Protein AF-A0A527FU15-F1 (afdb_monomer_lite)

Radius of gyration: 13.6 Å; chains: 1; bounding box: 27×28×29 Å

Foldseek 3Di:
DPPPPDDDPDPDDDDDDLVCVLVVDDVVCSVVSVVVCVVCVVVPD

Secondary structure (DSSP, 8-state):
--TTSPPPS-S------GGGHHHHS-GGGHHHHHHHHHHHGGG--

pLDDT: mean 93.31, std 8.49, range [61.97, 98.69]

Sequence (45 aa):
PPPGGHTAEFDKWAWRPMRDLPDLIVPFKRHVYEDVVAAFRHLVQ

Structure (mmCIF, N/CA/C/O backbone):
data_AF-A0A527FU15-F1
#
_entry.id   AF-A0A527FU15-F1
#
loop_
_atom_site.group_PDB
_atom_site.id
_atom_site.type_symbol
_atom_site.label_atom_id
_atom_site.label_alt_id
_atom_site.label_comp_id
_atom_site.label_asym_id
_atom_site.label_entity_id
_atom_site.label_seq_id
_atom_site.pdbx_PDB_ins_code
_atom_site.Cartn_x
_atom_site.Cartn_y
_atom_site.Cartn_z
_atom_site.occupancy
_atom_site.B_iso_or_equiv
_atom_site.auth_seq_id
_atom_site.auth_comp_id
_atom_site.auth_asym_id
_atom_site.auth_atom_id
_atom_site.pdbx_PDB_model_num
ATOM 1 N N . PRO A 1 1 ? 11.892 14.689 -12.599 1.00 65.62 1 PRO A N 1
ATOM 2 C CA . PRO A 1 1 ? 12.605 13.594 -11.901 1.00 65.62 1 PRO A CA 1
ATOM 3 C C . PRO A 1 1 ? 12.802 13.920 -10.413 1.00 65.62 1 PRO A C 1
ATOM 5 O O . PRO A 1 1 ? 12.993 15.096 -10.098 1.00 65.62 1 PRO A O 1
ATOM 8 N N . PRO A 1 2 ? 12.692 12.933 -9.505 1.00 73.38 2 PRO A N 1
ATOM 9 C CA . PRO A 1 2 ? 13.005 13.128 -8.093 1.00 73.38 2 PRO A CA 1
ATOM 10 C C . PRO A 1 2 ? 14.395 13.762 -7.889 1.00 73.38 2 PRO A C 1
ATOM 12 O O . PRO A 1 2 ? 15.271 13.622 -8.756 1.00 73.38 2 PRO A O 1
ATOM 15 N N . PRO A 1 3 ? 14.603 14.483 -6.769 1.00 79.44 3 PRO A N 1
ATOM 16 C CA . PRO A 1 3 ? 15.903 15.060 -6.439 1.00 79.44 3 PRO A CA 1
ATOM 17 C C . PRO A 1 3 ? 17.010 13.999 -6.549 1.00 79.44 3 PRO A C 1
ATOM 19 O O . PRO A 1 3 ? 16.831 12.874 -6.092 1.00 79.44 3 PRO A O 1
ATOM 22 N N . GLY A 1 4 ? 18.131 14.336 -7.192 1.00 83.00 4 GLY A N 1
ATOM 23 C CA . GLY A 1 4 ? 19.260 13.413 -7.396 1.00 83.00 4 GLY A CA 1
ATOM 24 C C . GLY A 1 4 ? 19.316 12.703 -8.756 1.00 83.00 4 GLY A C 1
ATOM 25 O O . GLY A 1 4 ? 20.222 11.912 -8.979 1.00 83.00 4 GLY A O 1
ATOM 26 N N . GLY A 1 5 ? 18.396 12.986 -9.688 1.00 85.69 5 GLY A N 1
ATOM 27 C CA . GLY A 1 5 ? 18.449 12.421 -11.049 1.00 85.69 5 GLY A CA 1
ATOM 28 C C . GLY A 1 5 ? 17.936 10.981 -11.162 1.00 85.69 5 GLY A C 1
ATOM 29 O O . GLY A 1 5 ? 18.060 10.366 -12.218 1.00 85.69 5 GLY A O 1
ATOM 30 N N . HIS A 1 6 ? 17.324 10.456 -10.101 1.00 84.75 6 HIS A N 1
ATOM 31 C CA . HIS A 1 6 ? 16.687 9.144 -10.110 1.00 84.75 6 HIS A CA 1
ATOM 32 C C . HIS A 1 6 ? 15.391 9.152 -10.933 1.00 84.75 6 HIS A C 1
ATOM 34 O O . HIS A 1 6 ? 14.719 10.178 -11.076 1.00 84.75 6 HIS A O 1
ATOM 40 N N . THR A 1 7 ? 15.021 7.996 -11.478 1.00 89.12 7 THR A N 1
ATOM 41 C CA . THR A 1 7 ? 13.692 7.778 -12.060 1.00 89.12 7 THR A CA 1
ATOM 42 C C . THR A 1 7 ? 12.679 7.574 -10.933 1.00 89.12 7 THR A C 1
ATOM 44 O O . THR A 1 7 ? 13.018 7.017 -9.893 1.00 89.12 7 THR A O 1
ATOM 47 N N . ALA A 1 8 ? 11.444 8.048 -11.109 1.00 91.06 8 ALA A N 1
ATOM 48 C CA . ALA A 1 8 ? 10.390 7.803 -10.129 1.00 91.06 8 ALA A CA 1
ATOM 49 C C . ALA A 1 8 ? 10.074 6.301 -10.067 1.00 91.06 8 ALA A C 1
ATOM 51 O O . ALA A 1 8 ? 9.846 5.681 -11.102 1.00 91.06 8 ALA A O 1
ATOM 52 N N . GLU A 1 9 ? 10.055 5.733 -8.863 1.00 91.25 9 GLU A N 1
ATOM 53 C CA . GLU A 1 9 ? 9.765 4.307 -8.657 1.00 91.25 9 GLU A CA 1
ATOM 54 C C . GLU A 1 9 ? 8.288 3.963 -8.901 1.00 91.25 9 GLU A C 1
ATOM 56 O O . GLU A 1 9 ? 7.971 2.846 -9.303 1.00 91.25 9 GLU A O 1
ATOM 61 N N . PHE A 1 10 ? 7.388 4.930 -8.692 1.00 93.12 10 PHE A N 1
ATOM 62 C CA . PHE A 1 10 ? 5.943 4.771 -8.851 1.00 93.12 10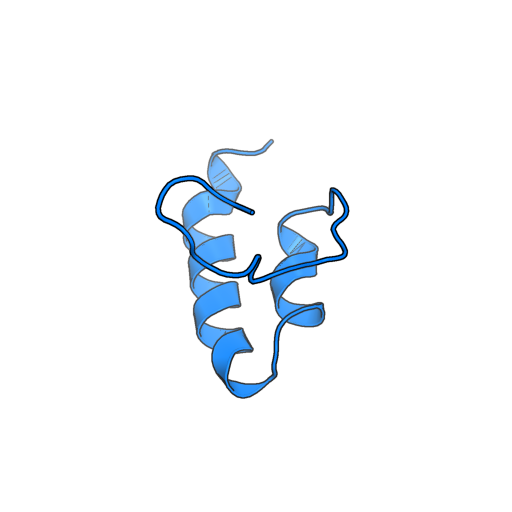 PHE A CA 1
ATOM 63 C C . PHE A 1 10 ? 5.360 5.920 -9.674 1.00 93.12 10 PHE A C 1
ATOM 65 O O . PHE A 1 10 ? 5.701 7.085 -9.467 1.00 93.12 10 PHE A O 1
ATOM 72 N N . ASP A 1 11 ? 4.443 5.591 -10.579 1.00 94.06 11 ASP A N 1
ATOM 73 C CA . ASP A 1 11 ? 3.703 6.531 -11.427 1.00 94.06 11 ASP A CA 1
ATOM 74 C C . ASP A 1 11 ? 2.221 6.665 -11.018 1.00 94.06 11 ASP A C 1
ATOM 76 O O . ASP A 1 11 ? 1.537 7.596 -11.447 1.00 94.06 11 ASP A O 1
ATOM 80 N N . LYS A 1 12 ? 1.723 5.754 -10.169 1.00 95.75 12 LYS A N 1
ATOM 81 C CA . LYS A 1 12 ? 0.337 5.689 -9.687 1.00 95.75 12 LYS A CA 1
ATOM 82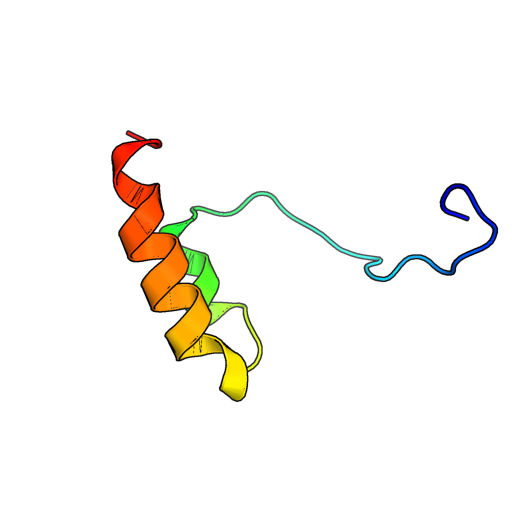 C C . LYS A 1 12 ? 0.291 5.415 -8.191 1.00 95.75 12 LYS A C 1
ATOM 84 O O . LYS A 1 12 ? 1.006 4.555 -7.685 1.00 95.75 12 LYS A O 1
ATOM 89 N N . TRP A 1 13 ? -0.594 6.119 -7.493 1.00 95.94 13 TRP A N 1
ATOM 90 C CA . TRP A 1 13 ? -0.793 5.963 -6.056 1.00 95.94 13 TRP A CA 1
ATOM 91 C C . TRP A 1 13 ? -2.227 6.325 -5.657 1.00 95.94 13 TRP A C 1
ATOM 93 O O . TRP A 1 13 ? -2.936 7.023 -6.382 1.00 95.94 13 TRP A O 1
ATOM 103 N N . ALA A 1 14 ? -2.650 5.833 -4.496 1.00 96.88 14 ALA A N 1
ATOM 104 C CA . ALA A 1 14 ? -3.913 6.192 -3.868 1.00 96.88 14 ALA A CA 1
ATOM 105 C C . ALA A 1 14 ? -3.786 6.060 -2.349 1.00 96.88 14 ALA A C 1
ATOM 107 O O . ALA A 1 14 ? -3.053 5.203 -1.854 1.00 96.88 14 ALA A O 1
ATOM 108 N N . TRP A 1 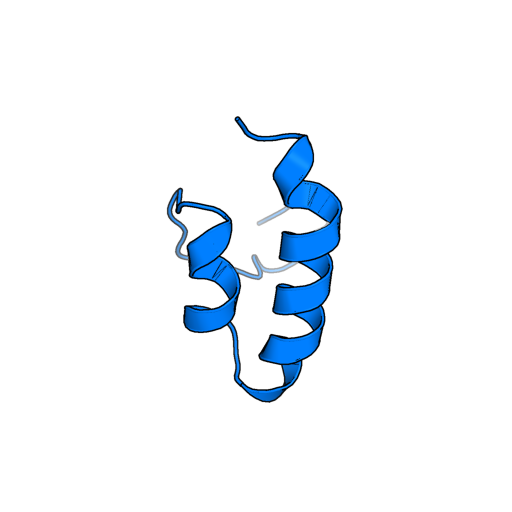15 ? -4.548 6.862 -1.609 1.00 97.06 15 TRP A N 1
ATOM 109 C CA . TRP A 1 15 ? -4.745 6.630 -0.181 1.00 97.06 15 TRP A CA 1
ATOM 110 C C . TRP A 1 15 ? -5.652 5.411 0.020 1.00 97.06 15 TRP A C 1
ATOM 112 O O . TRP A 1 15 ? -6.724 5.322 -0.581 1.00 97.06 15 TRP A O 1
ATOM 122 N N . ARG A 1 16 ? -5.222 4.459 0.853 1.00 96.38 16 ARG A N 1
ATOM 123 C CA . ARG A 1 16 ? -5.944 3.214 1.159 1.00 96.38 16 ARG A CA 1
ATOM 124 C C . ARG A 1 16 ? -5.930 2.956 2.670 1.00 96.38 16 ARG A C 1
ATOM 126 O O . ARG A 1 16 ? -4.958 3.343 3.320 1.00 96.38 16 ARG A O 1
ATOM 133 N N . PRO A 1 17 ? -6.956 2.293 3.237 1.00 96.19 17 PRO A N 1
ATOM 134 C CA . PRO A 1 17 ? -6.893 1.808 4.612 1.00 96.19 17 PRO A CA 1
ATOM 135 C C . PRO A 1 17 ? -5.662 0.919 4.817 1.00 96.19 17 PRO A C 1
ATOM 137 O O . PRO A 1 17 ? -5.402 0.031 4.009 1.00 96.19 17 PRO A O 1
ATOM 140 N N . MET A 1 18 ? -4.924 1.122 5.912 1.00 95.75 18 MET A N 1
ATOM 141 C CA . MET A 1 18 ? -3.677 0.385 6.170 1.00 95.75 18 MET A CA 1
ATOM 142 C C . MET A 1 18 ? -3.881 -1.138 6.204 1.00 95.75 18 MET A C 1
ATOM 144 O O . MET A 1 18 ? -3.015 -1.892 5.768 1.00 95.75 18 MET A O 1
ATOM 148 N N . ARG A 1 19 ? -5.048 -1.593 6.671 1.00 95.88 19 ARG A N 1
ATOM 149 C CA . ARG A 1 19 ? -5.407 -3.018 6.713 1.00 95.88 19 ARG A CA 1
ATOM 150 C C . ARG A 1 19 ? -5.488 -3.683 5.334 1.00 95.88 19 ARG A C 1
ATOM 152 O O . ARG A 1 19 ? -5.365 -4.895 5.269 1.00 95.88 19 ARG A O 1
ATOM 159 N N . ASP A 1 20 ? -5.672 -2.908 4.265 1.00 97.56 20 ASP A N 1
ATOM 160 C CA . ASP A 1 20 ? -5.786 -3.430 2.899 1.00 97.56 20 ASP A CA 1
ATOM 161 C C . ASP A 1 20 ? -4.401 -3.686 2.266 1.00 97.56 20 ASP A C 1
ATOM 163 O O . ASP A 1 20 ? -4.303 -4.317 1.216 1.00 97.56 20 ASP A O 1
ATOM 167 N N . LEU A 1 21 ? -3.307 -3.173 2.852 1.00 97.19 21 LEU A N 1
ATOM 168 C CA . LEU A 1 21 ? -1.977 -3.217 2.229 1.00 97.19 21 LEU A CA 1
ATOM 169 C C . LEU A 1 21 ? -1.466 -4.636 1.889 1.00 97.19 21 LEU A C 1
ATOM 171 O O . LEU A 1 21 ? -0.876 -4.782 0.814 1.00 97.19 21 LEU A O 1
ATOM 175 N N . PRO A 1 22 ? -1.685 -5.683 2.715 1.00 98.00 22 PRO A N 1
ATOM 176 C CA . PRO A 1 22 ? -1.265 -7.050 2.385 1.00 98.00 22 PRO A CA 1
ATOM 177 C C . PRO A 1 22 ? -1.911 -7.626 1.112 1.00 98.00 22 PRO A C 1
ATOM 179 O O . PRO A 1 22 ? -1.332 -8.514 0.477 1.00 98.00 22 PRO A O 1
ATOM 182 N N . ASP A 1 23 ? -3.068 -7.098 0.705 1.00 98.12 23 ASP A N 1
ATOM 183 C CA . ASP A 1 23 ? -3.783 -7.528 -0.503 1.00 98.12 23 ASP A CA 1
ATOM 184 C C . ASP A 1 23 ? -3.318 -6.787 -1.766 1.00 98.12 23 ASP A C 1
ATOM 186 O O . ASP A 1 23 ? -3.549 -7.251 -2.882 1.00 98.12 23 ASP A O 1
ATOM 190 N N . LEU A 1 24 ? -2.640 -5.644 -1.608 1.00 97.69 24 LEU A N 1
ATOM 191 C CA . LEU A 1 24 ? -2.161 -4.805 -2.713 1.00 97.69 24 LEU A CA 1
ATOM 192 C C . LEU A 1 24 ? -0.699 -5.079 -3.091 1.00 97.69 24 LEU A C 1
ATOM 194 O O . LEU A 1 24 ? -0.263 -4.721 -4.186 1.00 97.69 24 LEU A O 1
ATOM 198 N N . ILE A 1 25 ? 0.074 -5.672 -2.180 1.00 97.94 25 ILE A N 1
ATOM 199 C CA . ILE A 1 25 ? 1.503 -5.921 -2.372 1.00 97.94 25 ILE A CA 1
ATOM 200 C C . ILE A 1 25 ? 1.771 -7.203 -3.176 1.00 97.94 25 ILE A C 1
ATOM 202 O O . ILE A 1 25 ? 0.953 -8.118 -3.261 1.00 97.94 25 ILE A O 1
ATOM 206 N N . VAL A 1 26 ? 2.973 -7.298 -3.746 1.00 98.31 26 VAL A N 1
ATOM 207 C CA . VAL A 1 26 ? 3.472 -8.527 -4.376 1.00 98.31 26 VAL A CA 1
ATOM 208 C C . VAL A 1 26 ? 3.498 -9.713 -3.389 1.00 98.31 26 VAL A C 1
ATOM 210 O O . VAL A 1 26 ? 3.883 -9.529 -2.230 1.00 98.31 26 VAL A O 1
ATOM 213 N N . PRO A 1 27 ? 3.181 -10.953 -3.829 1.00 98.50 27 PRO A N 1
ATOM 214 C CA . PRO A 1 27 ? 2.930 -12.076 -2.917 1.00 98.50 27 PRO A CA 1
ATOM 215 C C . PRO A 1 27 ? 4.068 -12.403 -1.946 1.00 98.50 27 PRO A C 1
ATOM 217 O O . PRO A 1 27 ? 3.816 -12.673 -0.776 1.00 98.50 27 PRO A O 1
ATOM 220 N N . PHE A 1 28 ? 5.325 -12.334 -2.394 1.00 98.50 28 PHE A N 1
ATOM 221 C CA . PHE A 1 28 ? 6.469 -12.699 -1.550 1.00 98.50 28 PHE A CA 1
ATOM 222 C C . PHE A 1 28 ? 6.708 -11.730 -0.379 1.00 98.50 28 PHE A C 1
ATOM 224 O O . PHE A 1 28 ? 7.406 -12.082 0.566 1.00 98.50 28 PHE A O 1
ATOM 231 N N . LYS A 1 29 ? 6.136 -10.517 -0.421 1.00 98.44 29 LYS A N 1
ATOM 232 C CA . LYS A 1 29 ? 6.235 -9.522 0.661 1.00 98.44 29 LYS A CA 1
ATOM 233 C C . LYS A 1 29 ? 5.037 -9.530 1.604 1.00 98.44 29 LYS A C 1
ATOM 235 O O . LYS A 1 29 ? 5.066 -8.793 2.586 1.00 98.44 29 LYS A O 1
ATOM 240 N N . ARG A 1 30 ? 3.999 -10.328 1.329 1.00 98.69 30 ARG A N 1
ATOM 241 C CA . ARG A 1 30 ? 2.736 -10.264 2.075 1.00 98.69 30 ARG A CA 1
ATOM 242 C C . ARG A 1 30 ? 2.946 -10.416 3.579 1.00 98.69 30 ARG A C 1
ATOM 244 O O . ARG A 1 30 ? 2.489 -9.563 4.322 1.00 98.69 30 ARG A O 1
ATOM 251 N N . HIS A 1 31 ? 3.720 -11.415 3.997 1.00 98.69 31 HIS A N 1
ATOM 252 C CA . HIS A 1 31 ? 3.980 -11.664 5.415 1.00 98.69 31 HIS A CA 1
ATOM 253 C C . HIS A 1 31 ? 4.659 -10.476 6.116 1.00 98.69 31 HIS A C 1
ATOM 255 O O . HIS A 1 31 ? 4.231 -10.039 7.175 1.00 98.69 31 HIS A O 1
ATOM 261 N N . VAL A 1 32 ? 5.653 -9.861 5.467 1.00 98.69 32 VAL A N 1
ATOM 262 C CA . VAL A 1 32 ? 6.306 -8.653 6.000 1.00 98.69 32 VAL A CA 1
ATOM 263 C C . VAL A 1 32 ? 5.306 -7.502 6.135 1.00 98.69 32 VAL A C 1
ATOM 265 O O . VAL A 1 32 ? 5.351 -6.742 7.097 1.00 98.69 32 VAL A O 1
ATOM 268 N N . TYR A 1 33 ? 4.387 -7.360 5.18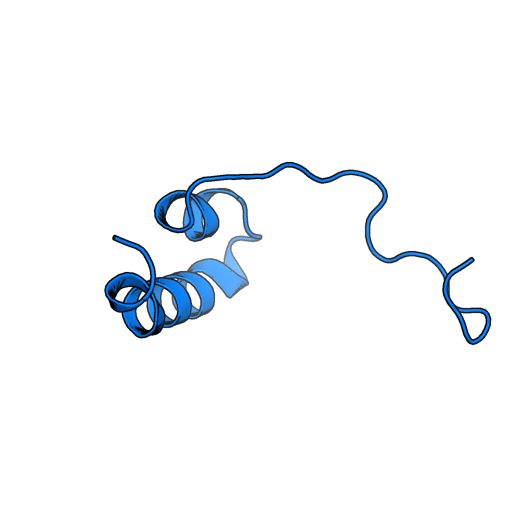0 1.00 98.56 33 TYR A N 1
ATOM 269 C CA . TYR A 1 33 ? 3.349 -6.332 5.239 1.00 98.56 33 TYR A CA 1
ATOM 270 C C . TYR A 1 33 ? 2.311 -6.618 6.331 1.00 98.56 33 TYR A C 1
ATOM 272 O O . TYR A 1 33 ? 1.875 -5.679 6.991 1.00 98.56 33 TYR A O 1
ATOM 280 N N . GLU A 1 34 ? 1.952 -7.882 6.565 1.00 98.62 34 GLU A N 1
ATOM 281 C CA . GLU A 1 34 ? 1.103 -8.292 7.692 1.00 98.62 34 GLU A CA 1
ATOM 282 C C . GLU A 1 34 ? 1.733 -7.882 9.031 1.00 98.62 34 GLU A C 1
ATOM 284 O O . GLU A 1 34 ? 1.066 -7.239 9.846 1.00 98.62 34 GLU A O 1
ATOM 289 N N . ASP A 1 35 ? 3.028 -8.151 9.224 1.00 98.69 35 ASP A N 1
ATOM 290 C CA . ASP A 1 35 ? 3.761 -7.784 10.442 1.00 98.69 35 ASP A CA 1
ATOM 291 C C . ASP A 1 35 ? 3.829 -6.266 10.648 1.00 98.69 35 ASP A C 1
ATOM 293 O O . ASP A 1 35 ? 3.604 -5.767 11.753 1.00 98.69 35 ASP A O 1
ATOM 297 N N . VAL A 1 36 ? 4.088 -5.507 9.579 1.00 98.25 36 VAL A N 1
ATOM 298 C CA . VAL A 1 36 ? 4.102 -4.037 9.625 1.00 98.25 36 VAL A CA 1
ATOM 299 C C . VAL A 1 36 ? 2.721 -3.503 10.008 1.00 98.25 36 VAL A C 1
ATOM 301 O O . VAL A 1 36 ? 2.606 -2.703 10.937 1.00 98.25 36 VAL A O 1
ATOM 304 N N . VAL A 1 37 ? 1.648 -3.970 9.363 1.00 97.75 37 VAL A N 1
ATOM 305 C CA . VAL A 1 37 ? 0.281 -3.564 9.727 1.00 97.75 37 VAL A CA 1
ATOM 306 C C . VAL A 1 37 ? -0.004 -3.903 11.191 1.00 97.75 37 VAL A C 1
ATOM 308 O O . VAL A 1 37 ? -0.517 -3.058 11.928 1.00 97.75 37 VAL A O 1
ATOM 311 N N . ALA A 1 38 ? 0.366 -5.104 11.643 1.00 97.88 38 ALA A N 1
ATOM 312 C CA . ALA A 1 38 ? 0.185 -5.519 13.027 1.00 97.88 38 ALA A CA 1
ATOM 313 C C . ALA A 1 38 ? 0.933 -4.600 14.004 1.00 97.88 38 ALA A C 1
ATOM 315 O O . ALA A 1 38 ? 0.344 -4.197 15.011 1.00 97.88 38 ALA A O 1
ATOM 316 N N . ALA A 1 39 ? 2.175 -4.225 13.695 1.00 98.19 39 ALA A N 1
ATOM 317 C CA . ALA A 1 39 ? 2.983 -3.339 14.524 1.00 98.19 39 ALA A CA 1
ATOM 318 C C . ALA A 1 39 ? 2.372 -1.934 14.636 1.00 98.19 39 ALA A C 1
ATOM 320 O O . ALA A 1 39 ? 2.321 -1.382 15.731 1.00 98.19 39 ALA A O 1
ATOM 321 N N . PHE A 1 40 ? 1.852 -1.370 13.542 1.00 97.44 40 PHE A N 1
ATOM 322 C CA . PHE A 1 40 ? 1.439 0.039 13.494 1.00 97.44 40 PHE A CA 1
ATOM 323 C C . PHE A 1 40 ? -0.062 0.291 13.693 1.00 97.44 40 PHE A C 1
ATOM 325 O O . PHE A 1 40 ? -0.449 1.438 13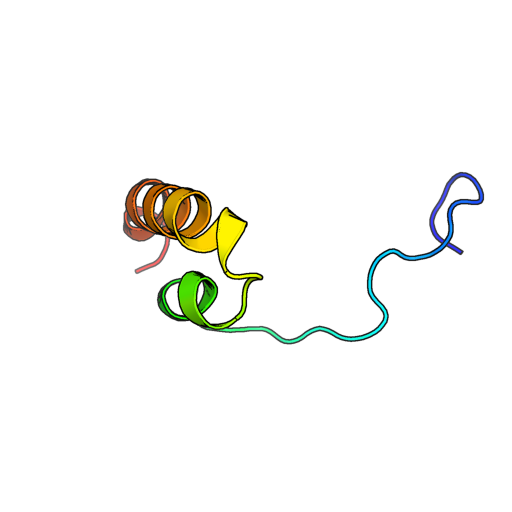.915 1.00 97.44 40 PHE A O 1
ATOM 332 N N . ARG A 1 41 ? -0.927 -0.737 13.683 1.00 96.19 41 ARG A N 1
ATOM 333 C CA . ARG A 1 41 ? -2.400 -0.569 13.792 1.00 96.19 41 ARG A CA 1
ATOM 334 C C . ARG A 1 41 ? -2.879 0.244 14.992 1.00 96.19 41 ARG A C 1
ATOM 336 O O . ARG A 1 41 ? -3.959 0.806 14.941 1.00 96.19 41 ARG A O 1
ATOM 343 N N . HIS A 1 42 ? -2.100 0.301 16.067 1.00 95.56 42 HIS A N 1
ATOM 344 C CA . HIS A 1 42 ? -2.459 1.033 17.280 1.00 95.56 42 HIS A CA 1
ATOM 345 C C . HIS A 1 42 ? -2.291 2.559 17.156 1.00 95.56 42 HIS A C 1
ATOM 347 O O . HIS A 1 42 ? -2.777 3.284 18.018 1.00 95.56 42 HIS A O 1
ATOM 353 N N . LEU A 1 43 ? -1.611 3.051 16.113 1.00 96.31 43 LEU A N 1
ATOM 354 C CA . LEU A 1 43 ? -1.400 4.486 15.869 1.00 96.31 43 LEU A CA 1
ATOM 355 C C . LEU A 1 43 ? -2.508 5.131 15.034 1.00 96.31 43 LEU A C 1
ATOM 357 O O . LEU A 1 43 ? -2.582 6.353 14.940 1.00 96.31 43 LEU A O 1
ATOM 361 N N . VAL A 1 44 ? -3.336 4.313 14.396 1.00 86.75 44 VAL A N 1
ATOM 362 C CA . VAL A 1 44 ? -4.406 4.740 13.502 1.00 86.75 44 VAL A CA 1
ATOM 363 C C . VAL A 1 44 ? -5.711 4.190 14.066 1.00 86.75 44 VAL A C 1
ATOM 365 O O . VAL A 1 44 ? -6.024 3.016 13.882 1.00 86.75 44 VAL A O 1
ATOM 368 N N . GLN A 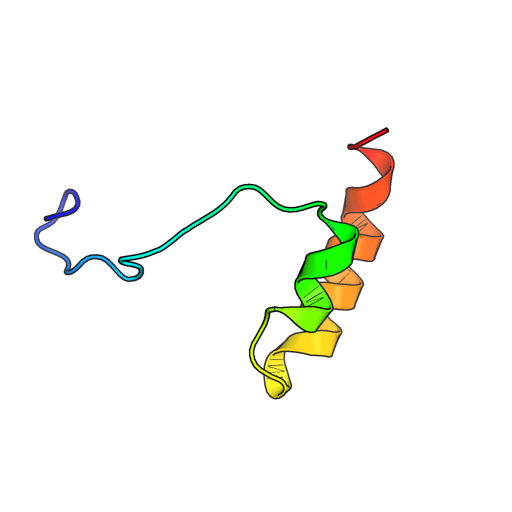1 45 ? -6.408 5.026 14.840 1.00 61.97 45 GLN A N 1
ATOM 369 C CA . GLN A 1 45 ? -7.771 4.753 15.308 1.00 61.97 45 GLN A CA 1
ATOM 370 C C . GLN A 1 45 ? -8.776 4.950 14.174 1.00 61.97 45 GLN A C 1
ATOM 372 O O . GLN A 1 45 ? -8.642 5.958 13.444 1.00 61.97 45 GLN A O 1
#